Protein AF-A0A418XBD8-F1 (afdb_monomer)

Nearest PDB structures (foldseek):
  6zv9-assembly1_A  TM=5.869E-01  e=7.166E+00  synthetic construct
  6wxp-assembly3_E  TM=5.241E-01  e=4.830E+00  synthetic construct
  6wxp-assembly2_C  TM=4.892E-01  e=5.158E+00  synthetic construct

Sequence (103 aa):
MLPDIDSEEAWLGENYRGWQSFANALKIASEDYDCEIVCRPEQGFLRVDCAFAPPHIKNLGYAIEVATSQICQRCGEYPAGKEVIDGWIWKLCKRCVKRGKSR

Radius of gyration: 14.19 Å; Cα contacts (8 Å, |Δi|>4): 163; chains: 1; bounding box: 38×29×36 Å

Organism: NCBI:txid2320866

Foldseek 3Di:
DPDPQDQDDQPADQQQPLCSVVQSVLVVVCVVQVHDWDWYDDQAFTQIDQPPHDPVSVVSRVVSRVVSSQAFRNRRDGGWDWDADPNGTGTHDPVVVVVVVPD

Structure (mmCIF, N/CA/C/O backbone):
data_AF-A0A418XBD8-F1
#
_entry.id   AF-A0A418XBD8-F1
#
loop_
_atom_site.group_PDB
_atom_site.id
_atom_site.type_symbol
_atom_site.label_atom_id
_atom_site.label_alt_id
_atom_site.label_comp_id
_atom_site.label_asym_id
_atom_site.label_entity_id
_atom_site.label_seq_id
_atom_site.pdbx_PDB_ins_code
_atom_site.Cartn_x
_atom_site.Cartn_y
_atom_site.Cartn_z
_atom_site.occupancy
_atom_site.B_iso_or_equiv
_atom_site.auth_seq_id
_atom_site.auth_comp_id
_atom_site.auth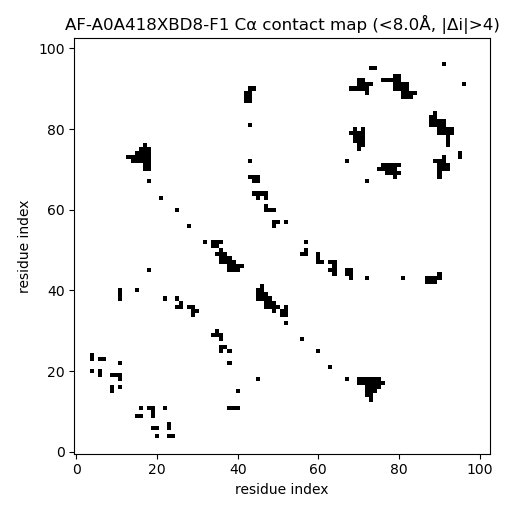_asym_id
_atom_site.auth_atom_id
_atom_site.pdbx_PDB_model_num
ATOM 1 N N . MET A 1 1 ? 13.331 18.485 -3.800 1.00 37.06 1 MET A N 1
ATOM 2 C CA . MET A 1 1 ? 11.866 18.417 -3.626 1.00 37.06 1 MET A CA 1
ATOM 3 C C . MET A 1 1 ? 11.396 17.204 -4.396 1.00 37.06 1 MET A C 1
ATOM 5 O O . MET A 1 1 ? 11.802 17.076 -5.544 1.00 37.06 1 MET A O 1
ATOM 9 N N . LEU A 1 2 ? 10.659 16.292 -3.760 1.00 39.50 2 LEU A N 1
ATOM 10 C CA . LEU A 1 2 ? 9.957 15.248 -4.510 1.00 39.50 2 LEU A CA 1
ATOM 11 C C . LEU A 1 2 ? 8.844 15.930 -5.322 1.00 39.50 2 LEU A C 1
ATOM 13 O O . LEU A 1 2 ? 8.294 16.916 -4.822 1.00 39.50 2 LEU A O 1
ATOM 17 N N . PRO A 1 3 ? 8.569 15.484 -6.557 1.00 41.66 3 PRO A N 1
ATOM 18 C CA . PRO A 1 3 ? 7.471 16.033 -7.341 1.00 41.66 3 PRO A CA 1
ATOM 19 C C . PRO A 1 3 ? 6.156 15.875 -6.573 1.00 41.66 3 PRO A C 1
ATOM 21 O O . PRO A 1 3 ? 5.958 14.874 -5.882 1.00 41.66 3 PRO A O 1
ATOM 24 N N . ASP A 1 4 ? 5.283 16.876 -6.680 1.00 46.69 4 ASP A N 1
ATOM 25 C CA . ASP A 1 4 ? 3.902 16.748 -6.227 1.00 46.69 4 ASP A CA 1
ATOM 26 C C . ASP A 1 4 ? 3.224 15.785 -7.204 1.00 46.69 4 ASP A C 1
ATOM 28 O O . ASP A 1 4 ? 3.048 16.091 -8.383 1.00 46.69 4 ASP A O 1
ATOM 32 N N . ILE A 1 5 ? 2.991 14.556 -6.751 1.00 53.66 5 ILE A N 1
ATOM 33 C CA . ILE A 1 5 ? 2.377 13.519 -7.574 1.00 53.66 5 ILE A CA 1
ATOM 34 C C . ILE A 1 5 ? 0.873 13.739 -7.484 1.00 53.66 5 ILE A C 1
ATOM 36 O O . ILE A 1 5 ? 0.267 13.401 -6.462 1.00 53.66 5 ILE A O 1
ATOM 40 N N . ASP A 1 6 ? 0.287 14.299 -8.543 1.00 42.72 6 ASP A N 1
ATOM 41 C CA . ASP A 1 6 ? -1.163 14.412 -8.677 1.00 42.72 6 ASP A CA 1
ATOM 42 C C . ASP A 1 6 ? -1.796 13.036 -8.439 1.00 42.72 6 ASP A C 1
ATOM 44 O O . ASP A 1 6 ? -1.480 12.048 -9.108 1.00 42.72 6 ASP A O 1
ATOM 48 N N . SER A 1 7 ? -2.662 12.942 -7.428 1.00 47.59 7 SER A N 1
ATOM 49 C CA . SER A 1 7 ? -3.384 11.704 -7.184 1.00 47.5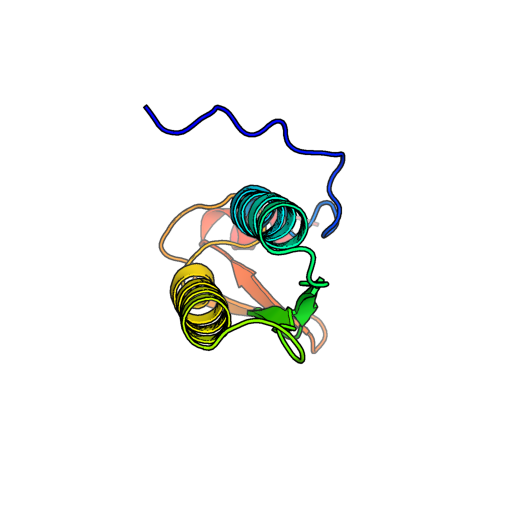9 7 SER A CA 1
ATOM 50 C C . SER A 1 7 ? -4.520 11.582 -8.181 1.00 47.59 7 SER A C 1
ATOM 52 O O . SER A 1 7 ? -5.500 12.319 -8.074 1.00 47.59 7 SER A O 1
ATOM 54 N N . GLU A 1 8 ? -4.424 10.625 -9.100 1.00 52.88 8 GLU A N 1
ATOM 55 C CA . GLU A 1 8 ? -5.599 10.166 -9.838 1.00 52.88 8 GLU A CA 1
ATOM 56 C C . GLU A 1 8 ? -6.722 9.782 -8.860 1.00 52.88 8 GLU A C 1
ATOM 58 O O . GLU A 1 8 ? -6.459 9.392 -7.711 1.00 52.88 8 GLU A O 1
ATOM 63 N N . GLU A 1 9 ? -7.980 9.934 -9.299 1.00 51.00 9 GLU A N 1
ATOM 64 C CA . GLU A 1 9 ? -9.158 9.552 -8.513 1.00 51.00 9 GLU A CA 1
ATOM 65 C C . GLU A 1 9 ? -8.953 8.171 -7.885 1.00 51.00 9 GLU A C 1
ATOM 67 O O . GLU A 1 9 ? -8.462 7.261 -8.543 1.00 51.00 9 GLU A O 1
ATOM 72 N N . ALA A 1 10 ? -9.292 8.056 -6.593 1.00 60.09 10 ALA A N 1
ATOM 73 C CA . ALA A 1 10 ? -8.879 6.991 -5.681 1.00 60.09 10 ALA A CA 1
ATOM 74 C C . ALA A 1 10 ? -8.904 5.583 -6.306 1.00 60.09 10 ALA A C 1
ATOM 76 O O . ALA A 1 10 ? -9.878 4.847 -6.146 1.00 60.09 10 ALA A O 1
ATOM 77 N N . TRP A 1 11 ? -7.804 5.192 -6.955 1.00 69.56 11 TRP A N 1
ATOM 78 C CA . TRP A 1 11 ? -7.647 3.897 -7.619 1.00 69.56 11 TRP A CA 1
ATOM 79 C C . TRP A 1 11 ? -7.845 2.737 -6.639 1.00 69.56 11 TRP A C 1
ATOM 81 O O . TRP A 1 11 ? -8.416 1.705 -6.983 1.00 69.56 11 TRP A O 1
ATOM 91 N N . LEU A 1 12 ? -7.448 2.937 -5.379 1.00 82.25 12 LEU A N 1
ATOM 92 C CA . LEU A 1 12 ? -7.660 1.961 -4.312 1.00 82.25 12 LEU A CA 1
ATOM 93 C C . LEU A 1 12 ? -9.071 2.035 -3.693 1.00 82.25 12 LEU A C 1
ATOM 95 O O . LEU A 1 12 ? -9.455 1.141 -2.943 1.00 82.25 12 LEU A O 1
ATOM 99 N N . GLY A 1 13 ? -9.840 3.090 -3.969 1.00 81.88 13 GLY A N 1
ATOM 100 C CA . GLY A 1 13 ? -11.144 3.387 -3.377 1.00 81.88 13 GLY A CA 1
ATOM 101 C C . GLY A 1 13 ? -11.083 4.283 -2.130 1.00 81.88 13 GLY A C 1
ATOM 102 O O . GLY A 1 13 ? -10.043 4.491 -1.503 1.00 81.88 13 GLY A O 1
ATOM 103 N N . GLU A 1 14 ? -12.236 4.818 -1.718 1.00 82.88 14 GLU A N 1
ATOM 104 C CA . GLU A 1 14 ? -12.323 5.851 -0.668 1.00 82.88 14 GLU A CA 1
ATOM 105 C C . GLU A 1 14 ? -11.807 5.410 0.709 1.00 82.88 14 GLU A C 1
ATOM 107 O O . GLU A 1 14 ? -11.319 6.219 1.499 1.00 82.88 14 GLU A O 1
ATOM 112 N N . ASN A 1 15 ? -11.887 4.112 0.998 1.00 87.75 15 ASN A N 1
ATOM 113 C CA . ASN A 1 15 ? -11.403 3.527 2.245 1.00 87.75 15 ASN A CA 1
ATOM 114 C C . ASN A 1 15 ? -9.871 3.434 2.335 1.00 87.75 15 ASN A C 1
ATOM 116 O O . ASN A 1 15 ? -9.358 3.050 3.390 1.00 87.75 15 ASN A O 1
ATOM 120 N N . TYR A 1 16 ? -9.166 3.772 1.255 1.00 90.50 16 TYR A N 1
ATOM 121 C CA . TYR A 1 16 ? -7.729 3.570 1.086 1.00 90.50 16 TYR A CA 1
ATOM 122 C C . TYR A 1 16 ? -6.992 4.859 0.690 1.00 90.50 16 TYR A C 1
ATOM 124 O O . TYR A 1 16 ? -5.832 4.813 0.287 1.00 90.50 16 TYR A O 1
ATOM 132 N N . ARG A 1 17 ? -7.632 6.030 0.852 1.00 90.12 17 ARG A N 1
ATOM 133 C CA . ARG A 1 17 ? -7.032 7.348 0.558 1.00 90.12 17 ARG A CA 1
ATOM 134 C C . ARG A 1 17 ? -5.683 7.566 1.249 1.00 90.12 17 ARG A C 1
ATOM 136 O O . ARG A 1 17 ? -4.793 8.169 0.667 1.00 90.12 17 ARG A O 1
ATOM 143 N N . GLY A 1 18 ? -5.512 7.045 2.463 1.00 91.19 18 GLY A N 1
ATOM 144 C CA . GLY A 1 18 ? -4.257 7.123 3.213 1.00 91.19 18 GLY A CA 1
ATOM 145 C C . GLY A 1 18 ? -3.099 6.340 2.594 1.00 91.19 18 GLY A C 1
ATOM 146 O O . GLY A 1 18 ? -1.948 6.591 2.936 1.00 91.19 18 GLY A O 1
ATOM 147 N N . TRP A 1 19 ? -3.396 5.400 1.698 1.00 93.75 19 TRP A N 1
ATOM 148 C CA . TRP A 1 19 ? -2.409 4.612 0.961 1.00 93.75 19 TRP A CA 1
ATOM 149 C C . TRP A 1 19 ? -2.262 5.042 -0.502 1.00 93.75 19 TRP A C 1
ATOM 151 O O . TRP A 1 19 ? -1.356 4.570 -1.185 1.00 93.75 19 TRP A O 1
ATOM 161 N N . GLN A 1 20 ? -3.113 5.955 -0.981 1.00 91.12 20 GLN A N 1
ATOM 162 C CA . GLN A 1 20 ? -3.148 6.359 -2.386 1.00 91.12 20 GLN A CA 1
ATOM 163 C C . GLN A 1 20 ? -1.817 6.962 -2.850 1.00 91.12 20 GLN A C 1
ATOM 165 O O . GLN A 1 20 ? -1.356 6.642 -3.939 1.00 91.12 20 GLN A O 1
ATOM 170 N N . SER A 1 21 ? -1.151 7.763 -2.011 1.00 88.25 21 SER A N 1
ATOM 171 C CA . SER A 1 21 ? 0.155 8.346 -2.348 1.00 88.25 21 SER A CA 1
ATOM 172 C C . SER A 1 21 ? 1.230 7.288 -2.620 1.00 88.25 21 SER A C 1
ATOM 174 O O . SER A 1 21 ? 2.042 7.462 -3.525 1.00 88.25 21 SER A O 1
ATOM 176 N N . PHE A 1 22 ? 1.212 6.164 -1.895 1.00 90.75 22 PHE A N 1
ATOM 177 C CA . PHE A 1 22 ? 2.135 5.048 -2.118 1.00 90.75 22 PHE A CA 1
ATOM 178 C C . PHE A 1 22 ? 1.828 4.318 -3.430 1.00 90.75 22 PHE A C 1
ATOM 180 O O . PHE A 1 22 ? 2.747 4.014 -4.187 1.00 90.75 22 PHE A O 1
ATOM 187 N N . ALA A 1 23 ? 0.546 4.075 -3.721 1.00 90.31 23 ALA A N 1
ATOM 188 C CA . ALA A 1 23 ? 0.136 3.457 -4.981 1.00 90.31 23 ALA A CA 1
ATOM 189 C C . ALA A 1 23 ? 0.473 4.337 -6.195 1.00 90.31 23 ALA A C 1
ATOM 191 O O . ALA A 1 23 ? 0.959 3.826 -7.199 1.00 90.31 23 ALA A O 1
ATOM 192 N N . ASN A 1 24 ? 0.307 5.658 -6.084 1.00 88.44 24 ASN A N 1
ATOM 193 C CA . ASN A 1 24 ? 0.677 6.590 -7.152 1.00 88.44 24 ASN A CA 1
ATOM 194 C C . ASN A 1 24 ? 2.192 6.612 -7.393 1.00 88.44 24 ASN A C 1
ATOM 196 O O . ASN A 1 24 ? 2.632 6.617 -8.538 1.00 88.44 24 ASN A O 1
ATOM 200 N N . ALA A 1 25 ? 2.998 6.582 -6.327 1.00 88.81 25 ALA A N 1
ATOM 201 C CA . ALA A 1 25 ? 4.452 6.507 -6.459 1.00 88.81 25 ALA A CA 1
ATOM 202 C C . ALA A 1 25 ? 4.893 5.226 -7.191 1.00 88.81 25 ALA A C 1
ATOM 204 O O . ALA A 1 25 ? 5.802 5.266 -8.018 1.00 88.81 25 ALA A O 1
ATOM 205 N N . LEU A 1 26 ? 4.223 4.100 -6.927 1.00 89.31 26 LEU A N 1
ATOM 206 C CA . LEU A 1 26 ? 4.477 2.846 -7.636 1.00 89.31 26 LEU A CA 1
ATOM 207 C C . LEU A 1 26 ? 3.969 2.862 -9.077 1.00 89.31 26 LEU A C 1
ATOM 209 O O . LEU A 1 26 ? 4.610 2.257 -9.926 1.00 89.31 26 LEU A O 1
ATOM 213 N N . LYS A 1 27 ? 2.887 3.587 -9.376 1.00 86.94 27 LYS A N 1
ATOM 214 C CA . LYS A 1 27 ? 2.437 3.805 -10.756 1.00 86.94 27 LYS A CA 1
ATOM 215 C C . LYS A 1 27 ? 3.494 4.550 -11.576 1.00 86.94 27 LYS A C 1
ATOM 217 O O . LYS A 1 27 ? 3.845 4.101 -12.658 1.00 86.94 27 LYS A O 1
ATOM 222 N N . ILE A 1 28 ? 4.082 5.611 -11.023 1.00 87.56 28 ILE A N 1
ATOM 223 C CA . ILE A 1 28 ? 5.187 6.326 -11.683 1.00 87.56 28 ILE A CA 1
ATOM 224 C C . ILE A 1 28 ? 6.384 5.398 -11.903 1.00 87.56 28 ILE A C 1
ATOM 226 O O . ILE A 1 28 ? 6.975 5.395 -12.977 1.00 87.56 28 ILE A O 1
ATOM 230 N N . ALA A 1 29 ? 6.726 4.570 -10.910 1.00 87.38 29 ALA A N 1
ATOM 231 C CA . ALA A 1 29 ? 7.772 3.565 -11.084 1.00 87.38 29 ALA A CA 1
ATOM 232 C C . ALA A 1 29 ? 7.401 2.510 -12.147 1.00 87.38 29 ALA A C 1
ATOM 234 O O . ALA A 1 29 ? 8.274 2.023 -12.852 1.00 87.38 29 ALA A O 1
ATOM 235 N N . SER A 1 30 ? 6.124 2.159 -12.290 1.00 88.44 30 SER A N 1
ATOM 236 C CA . SER A 1 30 ? 5.645 1.244 -13.332 1.00 88.44 30 SER A CA 1
ATOM 237 C C . SER A 1 30 ? 5.932 1.807 -14.728 1.00 88.44 30 SER A C 1
ATOM 239 O O . SER A 1 30 ? 6.474 1.105 -15.580 1.00 88.44 30 SER A O 1
ATOM 241 N N . GLU A 1 31 ? 5.626 3.091 -14.926 1.00 88.31 31 GLU A N 1
ATOM 242 C CA . GLU A 1 31 ? 5.831 3.811 -16.186 1.00 88.31 31 GLU A CA 1
ATOM 243 C C . GLU A 1 31 ? 7.323 4.012 -16.504 1.00 88.31 31 GLU A C 1
ATOM 245 O O . GLU A 1 31 ? 7.745 3.764 -17.631 1.00 88.31 31 GLU A O 1
ATOM 250 N N . ASP A 1 32 ? 8.137 4.395 -15.514 1.00 88.69 32 ASP A N 1
ATOM 251 C CA . ASP A 1 32 ? 9.580 4.640 -15.689 1.00 88.69 32 ASP A CA 1
ATOM 252 C C . ASP A 1 32 ? 10.358 3.369 -16.072 1.00 88.69 32 ASP A C 1
ATOM 254 O O . ASP A 1 32 ? 11.311 3.413 -16.850 1.00 88.69 32 ASP A O 1
ATOM 258 N N . TYR A 1 33 ? 9.936 2.215 -15.550 1.00 85.25 33 TYR A N 1
ATOM 259 C CA . TYR A 1 33 ? 10.600 0.931 -15.787 1.00 85.25 33 TYR A CA 1
ATOM 260 C C . TYR A 1 33 ? 9.985 0.108 -16.925 1.00 85.25 33 TYR A C 1
ATOM 262 O O . TYR A 1 33 ? 10.430 -1.023 -17.133 1.00 85.25 33 TYR A O 1
ATOM 270 N N . ASP A 1 34 ? 8.981 0.643 -17.632 1.00 87.88 34 ASP A N 1
ATOM 271 C CA . ASP A 1 34 ? 8.207 -0.063 -18.667 1.00 87.88 34 ASP A CA 1
ATOM 272 C C . ASP A 1 34 ? 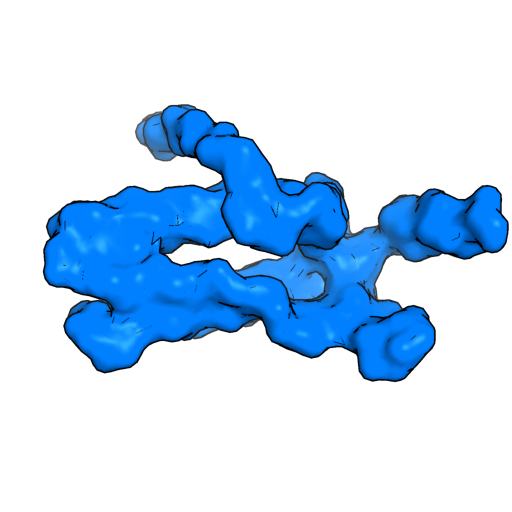7.775 -1.470 -18.204 1.00 87.88 34 ASP A C 1
ATOM 274 O O . ASP A 1 34 ? 7.932 -2.483 -18.891 1.00 87.88 34 ASP A O 1
ATOM 278 N N . CYS A 1 35 ? 7.303 -1.557 -16.955 1.00 87.69 35 CYS A N 1
ATOM 279 C CA . CYS A 1 35 ? 6.900 -2.814 -16.335 1.00 87.69 35 CYS A CA 1
ATOM 280 C C . CYS A 1 35 ? 5.630 -2.613 -15.517 1.00 87.69 35 CYS A C 1
ATOM 282 O O . CYS A 1 35 ? 5.492 -1.622 -14.809 1.00 87.69 35 CYS A O 1
ATOM 284 N N . GLU A 1 36 ? 4.693 -3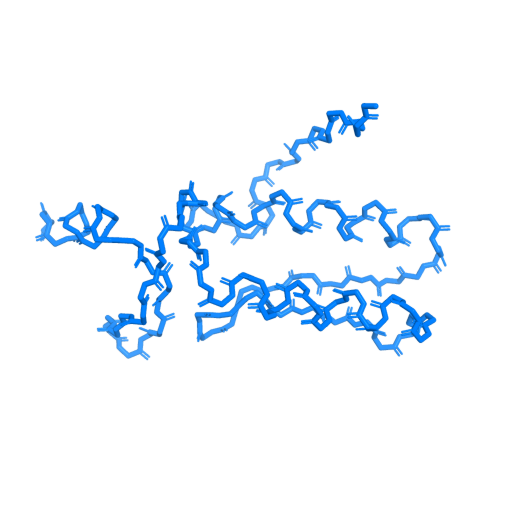.554 -15.595 1.00 87.44 36 GLU A N 1
ATOM 285 C CA . GLU A 1 36 ? 3.438 -3.459 -14.851 1.00 87.44 36 GLU A CA 1
ATOM 286 C C . GLU A 1 36 ? 3.676 -3.682 -13.347 1.00 87.44 36 GLU A C 1
ATOM 288 O O . GLU A 1 36 ? 4.198 -4.724 -12.935 1.00 87.44 36 GLU A O 1
ATOM 293 N N . ILE A 1 37 ? 3.283 -2.698 -12.530 1.00 89.56 37 ILE A N 1
ATOM 294 C CA . ILE A 1 37 ? 3.266 -2.775 -11.067 1.00 89.56 37 ILE A CA 1
ATOM 295 C C . ILE A 1 37 ? 1.839 -2.515 -10.590 1.00 89.56 37 ILE A C 1
ATOM 297 O O . ILE A 1 37 ? 1.305 -1.416 -10.754 1.00 89.56 37 ILE A O 1
ATOM 301 N N . VAL A 1 38 ? 1.220 -3.509 -9.953 1.00 88.19 38 VAL A N 1
ATOM 302 C CA . VAL A 1 38 ? -0.182 -3.414 -9.523 1.00 88.19 38 VAL A CA 1
ATOM 303 C C . VAL A 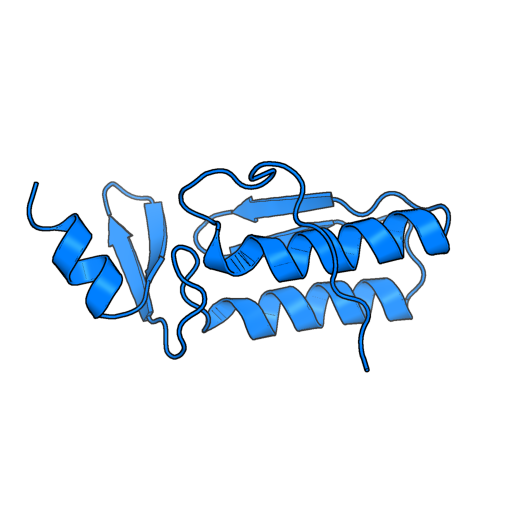1 38 ? -0.267 -3.259 -8.012 1.00 88.19 38 VAL A C 1
ATOM 305 O O . VAL A 1 38 ? 0.221 -4.097 -7.257 1.00 88.19 38 VAL A O 1
ATOM 308 N N . CYS A 1 39 ? -0.946 -2.206 -7.560 1.00 90.31 39 CYS A N 1
ATOM 309 C CA . CYS A 1 39 ? -1.258 -1.997 -6.151 1.00 90.31 39 CYS A CA 1
ATOM 310 C C . CYS A 1 39 ? -2.700 -2.405 -5.864 1.00 90.31 39 CYS A C 1
ATOM 312 O O . CYS A 1 39 ? -3.623 -1.923 -6.519 1.00 90.31 39 CYS A O 1
ATOM 314 N N . ARG A 1 40 ? -2.921 -3.244 -4.848 1.00 90.69 40 ARG A N 1
ATOM 315 C CA . ARG A 1 40 ? -4.278 -3.599 -4.412 1.00 90.69 40 ARG A CA 1
ATOM 316 C C . ARG A 1 40 ? -4.396 -3.706 -2.896 1.00 90.69 40 ARG A C 1
ATOM 318 O O . ARG A 1 40 ? -3.481 -4.206 -2.242 1.00 90.69 40 ARG A O 1
ATOM 325 N N . PRO A 1 41 ? -5.518 -3.281 -2.302 1.00 89.38 41 PRO A N 1
ATOM 326 C CA . PRO A 1 41 ? -5.767 -3.541 -0.899 1.00 89.38 41 PRO A CA 1
ATOM 327 C C . PRO A 1 41 ? -6.194 -4.999 -0.680 1.00 89.38 41 PRO A C 1
ATOM 329 O O . PRO A 1 41 ? -7.110 -5.493 -1.331 1.00 89.38 41 PRO A O 1
ATOM 332 N N . GLU A 1 42 ? -5.580 -5.681 0.283 1.00 90.44 42 GLU A N 1
ATOM 333 C CA . GLU A 1 42 ? -5.891 -7.075 0.605 1.00 90.44 42 GLU A CA 1
ATOM 334 C C . GLU A 1 42 ? -5.719 -7.329 2.109 1.00 90.44 42 GLU A C 1
ATOM 336 O O . GLU A 1 42 ? -4.623 -7.182 2.643 1.00 90.44 42 GLU A O 1
ATOM 341 N N . GLN A 1 43 ? -6.799 -7.693 2.813 1.00 87.12 43 GLN A N 1
ATOM 342 C CA . GLN A 1 43 ? -6.765 -8.101 4.231 1.00 87.12 43 GLN A CA 1
ATOM 343 C C . GLN A 1 43 ? -5.988 -7.144 5.162 1.00 87.12 43 GLN A C 1
ATOM 345 O O . GLN A 1 43 ? -5.243 -7.567 6.047 1.00 87.12 43 GLN A O 1
ATOM 350 N N . GLY A 1 44 ? -6.162 -5.834 4.974 1.00 85.19 44 GLY A N 1
ATOM 351 C CA . GLY A 1 44 ? -5.476 -4.819 5.777 1.00 85.19 44 GLY A CA 1
ATOM 352 C C . GLY A 1 44 ? -4.008 -4.632 5.395 1.00 85.19 44 GLY A C 1
ATOM 353 O O . GLY A 1 44 ? -3.203 -4.225 6.228 1.00 85.19 44 GLY A O 1
ATOM 354 N N . PHE A 1 45 ? -3.651 -4.908 4.147 1.00 89.38 45 PHE A N 1
ATOM 355 C CA . PHE A 1 45 ? -2.340 -4.612 3.581 1.00 89.38 45 PHE A CA 1
ATOM 356 C C . PHE A 1 45 ? -2.510 -3.947 2.216 1.00 89.38 45 PHE A C 1
ATOM 358 O O . PHE A 1 45 ? -3.461 -4.252 1.496 1.00 89.38 45 PHE A O 1
ATOM 365 N N . LEU A 1 46 ? -1.594 -3.047 1.861 1.00 92.50 46 LEU A N 1
ATOM 366 C CA . LEU A 1 46 ? -1.397 -2.651 0.472 1.00 92.50 46 LEU A CA 1
ATOM 367 C C . LEU A 1 46 ? -0.463 -3.690 -0.147 1.00 92.50 46 LEU A C 1
ATOM 369 O O . LEU A 1 46 ? 0.700 -3.755 0.239 1.00 92.50 46 LEU A O 1
ATOM 373 N N . ARG A 1 47 ? -0.984 -4.528 -1.041 1.00 93.06 47 ARG A N 1
ATOM 374 C CA . ARG A 1 47 ? -0.193 -5.504 -1.792 1.00 93.06 47 ARG A CA 1
ATOM 375 C C . ARG A 1 47 ? 0.352 -4.875 -3.053 1.00 93.06 47 ARG A C 1
ATOM 377 O O . ARG A 1 47 ? -0.386 -4.167 -3.742 1.00 93.06 47 ARG A O 1
ATOM 384 N N . VAL A 1 48 ? 1.611 -5.168 -3.340 1.00 92.12 48 VAL A N 1
ATOM 385 C CA . VAL A 1 48 ? 2.318 -4.676 -4.516 1.00 92.12 48 VAL A CA 1
ATOM 386 C C . VAL A 1 48 ? 2.764 -5.872 -5.349 1.00 92.12 48 VAL A C 1
ATOM 388 O O . VAL A 1 48 ? 3.666 -6.613 -4.961 1.00 92.12 48 VAL A O 1
ATOM 391 N N . ASP A 1 49 ? 2.119 -6.069 -6.495 1.00 90.50 49 ASP A N 1
ATOM 392 C CA . ASP A 1 49 ? 2.526 -7.076 -7.469 1.00 90.50 49 ASP A CA 1
ATOM 393 C C . ASP A 1 49 ? 3.593 -6.492 -8.398 1.00 90.50 49 ASP A C 1
ATOM 395 O O . ASP A 1 49 ? 3.352 -5.509 -9.098 1.00 90.50 49 ASP A O 1
ATOM 399 N N . CYS A 1 50 ? 4.774 -7.107 -8.373 1.00 89.00 50 CYS A N 1
ATOM 400 C CA . CYS A 1 50 ? 5.960 -6.712 -9.129 1.00 89.00 50 CYS A CA 1
ATOM 401 C C . CYS A 1 50 ? 6.512 -7.888 -9.957 1.00 89.00 50 CYS A C 1
ATOM 403 O O . CYS A 1 50 ? 7.733 -7.999 -10.099 1.00 89.00 50 CYS A O 1
ATOM 405 N N . ALA A 1 51 ? 5.678 -8.823 -10.435 1.00 85.25 51 ALA A N 1
ATOM 406 C CA . ALA A 1 51 ? 6.121 -10.095 -11.032 1.00 85.25 51 ALA A CA 1
ATOM 407 C C . ALA A 1 51 ? 7.297 -9.958 -12.027 1.00 85.25 51 ALA A C 1
ATOM 409 O O . ALA A 1 51 ? 8.325 -10.637 -11.874 1.00 85.25 51 ALA A O 1
ATOM 410 N N . PHE A 1 52 ? 7.181 -9.025 -12.975 1.00 86.25 52 PHE A N 1
ATOM 411 C CA . PHE A 1 52 ? 8.169 -8.777 -14.033 1.00 86.25 52 PHE A CA 1
ATOM 412 C C . PHE A 1 52 ? 9.150 -7.639 -13.725 1.00 86.25 52 PHE A C 1
ATOM 414 O O . PHE A 1 52 ? 10.049 -7.376 -14.519 1.00 86.25 52 PHE A O 1
ATOM 421 N N . ALA A 1 53 ? 9.021 -6.984 -12.569 1.00 88.88 53 ALA A N 1
ATOM 422 C CA . ALA A 1 53 ? 9.852 -5.840 -12.238 1.00 88.88 53 ALA A CA 1
ATOM 423 C C . ALA A 1 53 ? 11.293 -6.253 -11.857 1.00 88.88 53 ALA A C 1
ATOM 425 O O . ALA A 1 53 ? 11.519 -7.356 -11.332 1.00 88.88 53 ALA A O 1
ATOM 426 N N . PRO A 1 54 ? 12.281 -5.361 -12.046 1.00 90.12 54 PRO A N 1
ATOM 427 C CA . PRO A 1 54 ? 13.647 -5.576 -11.579 1.00 90.12 54 PRO A CA 1
ATOM 428 C C . PRO A 1 54 ? 13.747 -5.814 -10.056 1.00 90.12 54 PRO A C 1
ATOM 430 O O . PRO A 1 54 ? 12.887 -5.358 -9.295 1.00 90.12 54 PRO A O 1
ATOM 433 N N . PRO A 1 55 ? 14.819 -6.468 -9.561 1.00 92.38 55 PRO A N 1
ATOM 434 C CA . PRO A 1 55 ? 14.963 -6.805 -8.140 1.00 92.38 55 PRO A CA 1
ATOM 435 C C . PRO A 1 55 ? 14.838 -5.619 -7.173 1.00 92.38 55 PRO A C 1
ATOM 437 O O . PRO A 1 55 ? 14.243 -5.756 -6.105 1.00 92.38 55 PRO A O 1
ATOM 440 N N . HIS A 1 56 ? 15.358 -4.442 -7.527 1.00 89.75 56 HIS A N 1
ATOM 441 C CA . HIS A 1 56 ? 15.257 -3.258 -6.667 1.00 89.75 56 HIS A CA 1
ATOM 442 C C . HIS A 1 56 ? 13.824 -2.721 -6.563 1.00 89.75 56 HIS A C 1
ATOM 444 O O . HIS A 1 56 ? 13.442 -2.242 -5.498 1.00 89.75 56 HIS A O 1
ATOM 450 N N . ILE A 1 57 ? 13.007 -2.877 -7.609 1.00 91.00 57 ILE A N 1
ATOM 451 C CA . ILE A 1 57 ? 11.579 -2.531 -7.584 1.00 91.00 57 ILE A CA 1
ATOM 452 C C . ILE A 1 57 ? 10.779 -3.542 -6.763 1.00 91.00 57 ILE A C 1
ATOM 454 O O . ILE A 1 57 ? 9.906 -3.152 -5.989 1.00 91.00 57 ILE A O 1
ATOM 458 N N . LYS A 1 58 ? 11.123 -4.834 -6.830 1.00 92.00 58 LYS A N 1
ATOM 459 C CA .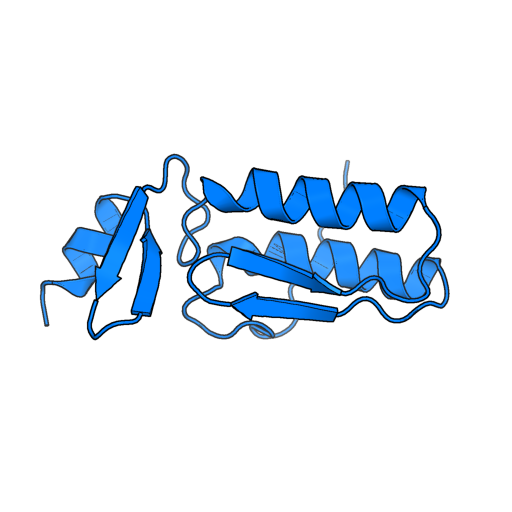 LYS A 1 58 ? 10.547 -5.851 -5.930 1.00 92.00 58 LYS A CA 1
ATOM 460 C C . LYS A 1 58 ? 10.833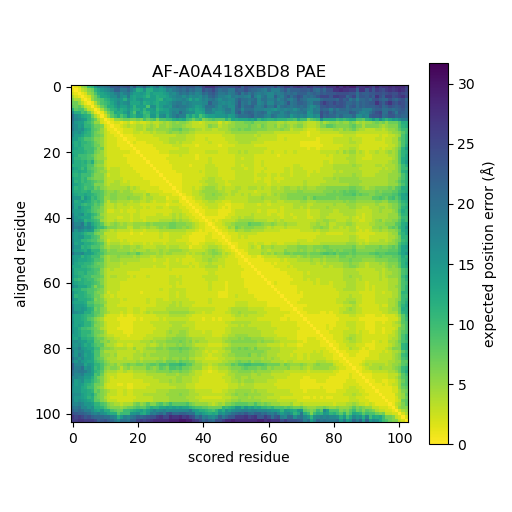 -5.527 -4.460 1.00 92.00 58 LYS A C 1
ATOM 462 O O . LYS A 1 58 ? 9.931 -5.594 -3.626 1.00 92.00 58 LYS A O 1
ATOM 467 N N . ASN A 1 59 ? 12.061 -5.103 -4.152 1.00 92.69 59 ASN A N 1
ATOM 468 C CA . ASN A 1 59 ? 12.433 -4.663 -2.805 1.00 92.69 59 ASN A CA 1
ATOM 469 C C . ASN A 1 59 ? 11.667 -3.405 -2.370 1.00 92.69 59 ASN A C 1
ATOM 471 O O . ASN A 1 59 ? 11.232 -3.330 -1.221 1.00 92.69 59 ASN A O 1
ATOM 475 N N . LEU A 1 60 ? 11.475 -2.438 -3.274 1.00 90.88 60 LEU A N 1
ATOM 476 C CA . LEU A 1 60 ? 10.674 -1.242 -3.008 1.00 90.88 60 LEU A CA 1
ATOM 477 C C . LEU A 1 60 ? 9.209 -1.597 -2.717 1.00 90.88 60 LEU A C 1
ATOM 479 O O . LEU A 1 60 ? 8.651 -1.099 -1.741 1.00 90.88 60 LEU A O 1
ATOM 483 N N . GLY A 1 61 ? 8.614 -2.493 -3.511 1.00 92.19 61 GLY A N 1
ATOM 484 C CA . GLY A 1 61 ? 7.259 -2.998 -3.286 1.00 92.19 61 GLY A CA 1
ATOM 485 C C . GLY A 1 61 ? 7.110 -3.603 -1.891 1.00 92.19 61 GLY A C 1
ATOM 486 O O . GLY A 1 61 ? 6.262 -3.160 -1.118 1.00 92.19 61 GLY A O 1
ATOM 487 N N . TYR A 1 62 ? 8.013 -4.515 -1.511 1.00 92.75 62 TYR A N 1
ATOM 488 C CA . TYR A 1 62 ? 8.034 -5.098 -0.164 1.00 92.75 62 TYR A CA 1
ATOM 489 C C . TYR A 1 62 ? 8.196 -4.043 0.942 1.00 92.75 62 TYR A C 1
ATOM 491 O O . TYR A 1 62 ? 7.489 -4.082 1.952 1.00 92.75 62 TYR A O 1
ATOM 499 N N . ALA A 1 63 ? 9.090 -3.067 0.756 1.00 92.19 63 ALA A N 1
ATOM 500 C CA . ALA A 1 63 ? 9.282 -1.985 1.718 1.00 92.19 63 ALA A CA 1
ATOM 501 C C . ALA A 1 63 ? 8.004 -1.151 1.913 1.00 92.19 63 ALA A C 1
ATOM 503 O O . ALA A 1 63 ? 7.691 -0.771 3.043 1.00 92.19 63 ALA A O 1
ATOM 504 N N . ILE A 1 64 ? 7.239 -0.913 0.845 1.00 92.38 64 ILE A N 1
ATOM 505 C CA . ILE A 1 64 ? 5.949 -0.215 0.905 1.00 92.38 64 ILE A CA 1
ATOM 506 C C . ILE A 1 64 ? 4.898 -1.051 1.641 1.00 92.38 64 ILE A C 1
ATOM 508 O O . ILE A 1 64 ? 4.188 -0.499 2.486 1.00 92.38 64 ILE A O 1
ATOM 512 N N . GLU A 1 65 ? 4.815 -2.365 1.409 1.00 93.31 65 GLU A N 1
ATOM 513 C CA . GLU A 1 65 ? 3.893 -3.228 2.170 1.00 93.31 65 GLU A CA 1
ATOM 514 C C . GLU A 1 65 ? 4.192 -3.168 3.679 1.00 93.31 65 GLU A C 1
ATOM 516 O O . GLU A 1 65 ? 3.289 -3.033 4.513 1.00 93.31 65 GLU A O 1
ATOM 521 N N . VAL A 1 66 ? 5.479 -3.211 4.044 1.00 92.25 66 VAL A N 1
ATOM 522 C CA . VAL A 1 66 ? 5.924 -3.116 5.441 1.00 92.25 66 VAL A CA 1
ATOM 523 C C . VAL A 1 66 ? 5.627 -1.735 6.022 1.00 92.25 66 VAL A C 1
ATOM 525 O O . VAL A 1 66 ? 5.077 -1.649 7.123 1.00 92.25 66 VAL A O 1
ATOM 528 N N . ALA A 1 67 ? 5.936 -0.658 5.298 1.00 89.62 67 ALA A N 1
ATOM 529 C CA . ALA A 1 67 ? 5.689 0.707 5.756 1.00 89.62 67 ALA A CA 1
ATOM 530 C C . ALA A 1 67 ? 4.190 0.953 5.982 1.00 89.62 67 ALA A C 1
ATOM 532 O O . ALA A 1 67 ? 3.780 1.411 7.050 1.00 89.62 67 ALA A O 1
ATOM 533 N N . THR A 1 68 ? 3.355 0.571 5.015 1.00 92.56 68 THR A N 1
ATOM 534 C CA . THR A 1 68 ? 1.900 0.766 5.079 1.00 92.56 68 THR A CA 1
ATOM 535 C C . THR A 1 68 ? 1.219 -0.102 6.139 1.00 92.56 68 THR A C 1
ATOM 537 O O . THR A 1 68 ? 0.132 0.249 6.600 1.00 92.56 68 THR A O 1
ATOM 540 N N . SER A 1 69 ? 1.874 -1.162 6.634 1.00 91.88 69 SER A N 1
ATOM 541 C CA . SER A 1 69 ? 1.342 -2.029 7.699 1.00 91.88 69 SER A CA 1
ATOM 542 C C . SER A 1 69 ? 1.033 -1.308 9.024 1.00 91.88 69 SER A C 1
ATOM 544 O O . SER A 1 69 ? 0.262 -1.844 9.835 1.00 91.88 69 SER A O 1
ATOM 546 N N . GLN A 1 70 ? 1.608 -0.114 9.231 1.00 92.31 70 GLN A N 1
ATOM 547 C CA . GLN A 1 70 ? 1.406 0.750 10.403 1.00 92.31 70 GLN A CA 1
ATOM 548 C C . GLN A 1 70 ? 0.774 2.109 10.057 1.00 92.31 70 GLN A C 1
ATOM 550 O O . GLN A 1 70 ? 0.605 2.953 10.939 1.00 92.31 70 GLN A O 1
ATOM 555 N N . ILE A 1 71 ? 0.405 2.326 8.794 1.00 94.75 71 ILE A N 1
ATOM 556 C CA . ILE A 1 71 ? -0.225 3.558 8.313 1.00 94.75 71 ILE A CA 1
ATOM 557 C C . ILE A 1 71 ? -1.726 3.338 8.178 1.00 94.75 71 ILE A C 1
ATOM 559 O O . ILE A 1 71 ? -2.176 2.323 7.645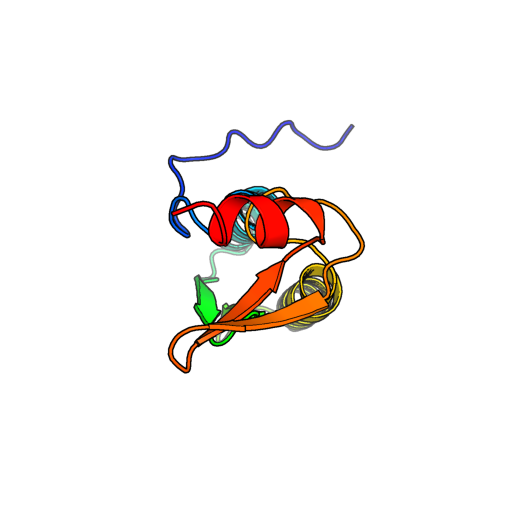 1.00 94.75 71 ILE A O 1
ATOM 563 N N . CYS A 1 72 ? -2.522 4.300 8.643 1.00 94.38 72 CYS A N 1
ATOM 564 C CA . CYS A 1 72 ? -3.972 4.214 8.546 1.00 94.38 72 CYS A CA 1
ATOM 565 C C . CYS A 1 72 ? -4.399 4.243 7.079 1.00 94.38 72 CYS A C 1
ATOM 567 O O . CYS A 1 72 ? -4.237 5.265 6.414 1.00 94.38 72 CYS A O 1
ATOM 569 N N . GLN A 1 73 ? -5.029 3.173 6.596 1.00 93.31 73 GLN A N 1
ATOM 570 C CA . GLN A 1 73 ? -5.469 3.082 5.201 1.00 93.31 73 GLN A CA 1
ATOM 571 C C . GLN A 1 73 ? -6.439 4.203 4.807 1.00 93.31 73 GLN A C 1
ATOM 573 O O . GLN A 1 73 ? -6.446 4.646 3.667 1.00 93.31 73 GLN A O 1
ATOM 578 N N . ARG A 1 74 ? -7.227 4.732 5.753 1.00 92.50 74 ARG A N 1
ATOM 579 C CA . ARG A 1 74 ? -8.207 5.791 5.466 1.00 92.50 74 ARG A CA 1
ATOM 580 C C . ARG A 1 74 ? -7.606 7.189 5.389 1.00 92.50 74 ARG A C 1
ATOM 582 O O . ARG A 1 74 ? -8.039 7.970 4.553 1.00 92.50 74 ARG A O 1
ATOM 589 N N . CYS A 1 75 ? -6.682 7.533 6.285 1.00 92.19 75 CYS A N 1
ATOM 590 C CA . CYS A 1 75 ? -6.230 8.921 6.445 1.00 92.19 75 CYS A CA 1
ATOM 591 C C . CYS A 1 75 ? -4.713 9.122 6.408 1.00 92.19 75 CYS A C 1
ATOM 593 O O . CYS A 1 75 ? -4.274 10.261 6.490 1.00 92.19 75 CYS A O 1
ATOM 595 N N . GLY A 1 76 ? -3.916 8.057 6.328 1.00 92.81 76 GLY A N 1
ATOM 596 C CA . GLY A 1 76 ? -2.456 8.149 6.281 1.00 92.81 76 GLY A CA 1
ATOM 597 C C . GLY A 1 76 ? -1.791 8.409 7.638 1.00 92.81 76 GLY A C 1
ATOM 598 O O . GLY A 1 76 ? -0.570 8.473 7.713 1.00 92.81 76 GLY A O 1
ATOM 599 N N . GLU A 1 77 ? -2.557 8.541 8.728 1.00 94.69 77 GLU A N 1
ATOM 600 C CA . GLU A 1 77 ? -1.988 8.769 10.062 1.00 94.69 77 GLU A CA 1
ATOM 601 C C . GLU A 1 77 ? -1.269 7.522 10.604 1.00 94.69 77 GLU A C 1
ATOM 603 O O . GLU A 1 77 ? -1.773 6.397 10.519 1.00 94.69 77 GLU A O 1
ATOM 608 N N . TYR A 1 78 ? -0.127 7.762 11.248 1.00 92.44 78 TYR A N 1
ATOM 609 C CA . TYR A 1 78 ? 0.597 6.816 12.090 1.00 92.44 78 TYR A CA 1
ATOM 610 C C . TYR A 1 78 ? 0.363 7.140 13.582 1.00 92.44 78 TYR A C 1
ATOM 612 O O . TYR A 1 78 ? 0.318 8.320 13.939 1.00 92.44 78 TYR A O 1
ATOM 620 N N . PRO A 1 79 ? 0.279 6.143 14.483 1.00 94.25 79 PRO A N 1
ATOM 621 C CA . PRO A 1 79 ? 0.247 4.709 14.206 1.00 94.25 79 PRO A CA 1
ATOM 622 C C . PRO A 1 79 ? -1.175 4.202 13.925 1.00 94.25 79 PRO A C 1
ATOM 624 O O . PRO A 1 79 ? -2.154 4.636 14.546 1.00 94.25 79 PRO A O 1
ATOM 627 N N . ALA A 1 80 ? -1.282 3.219 13.034 1.00 94.25 80 ALA A N 1
ATOM 628 C CA . ALA A 1 80 ? -2.490 2.433 12.818 1.00 94.25 80 ALA A CA 1
ATOM 629 C C . ALA A 1 80 ? -2.388 1.044 13.452 1.00 94.25 80 ALA A C 1
ATOM 631 O O . ALA A 1 80 ? -1.341 0.398 13.434 1.00 94.25 80 ALA A O 1
ATOM 632 N N . GLY A 1 81 ? -3.507 0.589 14.011 1.00 93.25 81 GLY A N 1
ATOM 633 C CA . GLY A 1 81 ? -3.662 -0.748 14.570 1.00 93.25 81 GLY A CA 1
ATOM 634 C C . GLY A 1 81 ? -4.381 -1.687 13.607 1.00 93.25 81 GLY A C 1
ATOM 635 O O . GLY A 1 81 ? -4.987 -1.254 12.624 1.00 93.25 81 GLY A O 1
ATOM 636 N N . LYS A 1 82 ? -4.323 -2.985 13.911 1.00 94.25 82 LYS A N 1
ATOM 637 C CA . LYS A 1 82 ? -5.163 -4.002 13.274 1.00 94.25 82 LYS A CA 1
ATOM 638 C C . LYS A 1 82 ? -6.545 -3.983 13.923 1.00 94.25 82 LYS A C 1
ATOM 640 O O . LYS A 1 82 ? -6.649 -4.168 15.130 1.00 94.25 82 LYS A O 1
ATOM 645 N N . GLU A 1 83 ? -7.581 -3.863 13.110 1.00 92.62 83 GLU A N 1
ATOM 646 C CA . GLU A 1 83 ? -8.980 -3.969 13.522 1.00 92.62 83 GLU A CA 1
ATOM 647 C C . GLU A 1 83 ? -9.675 -5.018 12.659 1.00 92.62 83 GLU A C 1
ATOM 649 O O . GLU A 1 83 ? -9.404 -5.110 11.465 1.00 92.62 83 GLU A O 1
ATOM 654 N N . VAL A 1 84 ? -10.561 -5.819 13.246 1.00 91.50 84 VAL A N 1
ATOM 655 C CA . VAL A 1 84 ? -11.351 -6.806 12.499 1.00 91.50 84 VAL A CA 1
ATOM 656 C C . VAL A 1 84 ? -12.815 -6.402 12.589 1.00 91.50 84 VAL A C 1
ATOM 658 O O . VAL A 1 84 ? -13.355 -6.304 13.688 1.00 91.50 84 VAL A O 1
ATOM 661 N N . ILE A 1 85 ? -13.435 -6.128 11.442 1.00 87.25 85 ILE A N 1
ATOM 662 C CA . ILE A 1 85 ? -14.830 -5.681 11.329 1.00 87.25 85 ILE A CA 1
ATOM 663 C C . ILE A 1 85 ? -15.474 -6.516 10.226 1.00 87.25 85 ILE A C 1
ATOM 665 O O . ILE A 1 85 ? -14.936 -6.562 9.122 1.00 87.25 85 ILE A O 1
ATOM 669 N N . ASP A 1 86 ? -16.576 -7.202 10.538 1.00 86.88 86 ASP A N 1
ATOM 670 C CA . ASP A 1 86 ? -17.321 -8.071 9.610 1.00 86.88 86 ASP A CA 1
ATOM 671 C C . ASP A 1 86 ? -16.440 -9.105 8.882 1.00 86.88 86 ASP A C 1
ATOM 673 O O . ASP A 1 86 ? -16.578 -9.357 7.689 1.00 86.88 86 ASP A O 1
ATOM 677 N N . GLY A 1 87 ? -15.471 -9.685 9.601 1.00 86.69 87 GLY A N 1
ATOM 678 C CA . GLY A 1 87 ? -14.527 -10.663 9.046 1.00 86.69 87 GLY A CA 1
ATOM 679 C C . GLY A 1 87 ? -13.428 -10.067 8.158 1.00 86.69 87 GLY A C 1
ATOM 680 O O . GLY A 1 87 ? -12.560 -10.804 7.695 1.00 86.69 87 GLY A O 1
ATOM 681 N N . TRP A 1 88 ? -13.411 -8.747 7.961 1.00 88.00 88 TRP A N 1
ATOM 682 C CA . TRP A 1 88 ? -12.378 -8.043 7.208 1.00 88.00 88 TRP A CA 1
ATOM 683 C C . TRP A 1 88 ? -11.336 -7.408 8.130 1.00 88.00 88 TRP A C 1
ATOM 685 O O . TRP A 1 88 ? -11.672 -6.803 9.153 1.00 88.00 88 TRP A O 1
ATOM 695 N N . ILE A 1 89 ? -10.059 -7.512 7.754 1.00 91.62 89 ILE A N 1
ATOM 696 C CA . ILE A 1 89 ? -8.958 -6.865 8.471 1.00 91.62 89 ILE A CA 1
ATOM 697 C C . ILE A 1 89 ? -8.754 -5.443 7.939 1.00 91.62 89 ILE A C 1
ATOM 699 O O . ILE A 1 89 ? -8.496 -5.222 6.758 1.00 91.62 89 ILE A O 1
ATOM 703 N N . TRP A 1 90 ? -8.804 -4.476 8.845 1.00 92.56 90 TRP A N 1
ATOM 704 C CA . TRP A 1 90 ? -8.596 -3.058 8.591 1.00 92.56 90 TRP A CA 1
ATOM 705 C C . TRP A 1 90 ? -7.340 -2.552 9.311 1.00 92.56 90 TRP A C 1
ATOM 707 O O . TRP A 1 90 ? -7.044 -2.964 10.437 1.00 92.56 90 TRP A O 1
ATOM 717 N N . LYS A 1 91 ? -6.621 -1.611 8.689 1.00 94.81 91 LYS A N 1
ATOM 718 C CA . LYS A 1 91 ? -5.513 -0.862 9.307 1.00 94.81 91 LYS A CA 1
ATOM 719 C C . LYS A 1 91 ? -5.933 0.561 9.599 1.00 94.81 91 LYS A C 1
ATOM 721 O O . LYS A 1 91 ? -5.881 1.424 8.727 1.00 94.81 91 LYS A O 1
ATOM 726 N N . LEU A 1 92 ? -6.379 0.821 10.822 1.00 94.62 92 LEU A N 1
ATOM 727 C CA . LEU A 1 92 ? -6.996 2.099 11.175 1.00 94.62 92 LEU A CA 1
ATOM 728 C C . LEU A 1 92 ? -6.303 2.744 12.374 1.00 94.62 92 LEU A C 1
ATOM 730 O O . LEU A 1 92 ? -5.944 2.078 13.343 1.00 94.62 92 LEU A O 1
ATOM 734 N N . CYS A 1 93 ? -6.152 4.068 12.336 1.00 95.00 93 CYS A N 1
ATOM 735 C CA . CYS A 1 93 ? -5.808 4.839 13.527 1.00 95.00 93 CYS A CA 1
ATOM 736 C C . CYS A 1 93 ? -7.021 4.918 14.470 1.00 95.00 93 CYS A C 1
ATOM 738 O O . CYS A 1 93 ? -8.179 4.803 14.048 1.00 95.00 93 CYS A O 1
ATOM 740 N N . LYS A 1 94 ? -6.776 5.206 15.756 1.00 93.75 94 LYS A N 1
ATOM 741 C CA . LYS A 1 94 ? -7.834 5.311 16.783 1.00 93.75 94 LYS A CA 1
ATOM 742 C C . LYS A 1 94 ? -8.973 6.258 16.377 1.00 93.75 94 LYS A C 1
ATOM 744 O O . LYS A 1 94 ? -10.132 6.012 16.710 1.00 93.75 94 LYS A O 1
ATOM 749 N N . ARG A 1 95 ? -8.662 7.336 15.648 1.00 93.44 95 ARG A N 1
ATOM 750 C CA . ARG A 1 95 ? -9.643 8.321 15.168 1.00 93.44 95 ARG A CA 1
ATOM 751 C C . ARG A 1 95 ? -10.581 7.730 14.113 1.00 93.44 95 ARG A C 1
ATOM 753 O O . ARG A 1 95 ? -11.795 7.905 14.217 1.00 93.44 95 ARG A O 1
ATOM 760 N N . CYS A 1 96 ? -10.042 7.013 13.128 1.00 92.56 96 CYS A N 1
ATOM 761 C CA . CYS A 1 96 ? -10.836 6.369 12.082 1.00 92.56 96 CYS A CA 1
ATOM 762 C C . CYS A 1 96 ? -11.683 5.210 12.616 1.00 92.56 96 CYS A C 1
ATOM 764 O O . CYS A 1 96 ? -12.798 5.023 12.130 1.00 92.56 96 CYS A O 1
ATOM 766 N N . VAL A 1 97 ? -11.205 4.495 13.642 1.00 91.38 97 VAL A N 1
ATOM 767 C CA . VAL A 1 97 ? -12.003 3.479 14.350 1.00 91.38 97 VAL A CA 1
ATOM 768 C C . VAL A 1 97 ? -13.210 4.114 15.032 1.00 91.38 97 VAL A C 1
ATOM 770 O O . VAL A 1 97 ? -14.336 3.672 14.822 1.00 91.38 97 VAL A O 1
ATOM 773 N N . LYS A 1 98 ? -13.002 5.189 15.807 1.00 88.62 98 LYS A N 1
ATOM 774 C CA . LYS A 1 98 ? -14.095 5.882 16.510 1.00 88.62 98 LYS A CA 1
ATOM 775 C C . LYS A 1 98 ? -15.161 6.402 15.548 1.00 88.62 98 LYS A C 1
ATOM 777 O O . LYS A 1 98 ? -16.337 6.186 15.797 1.00 88.62 98 LYS A O 1
ATOM 782 N N . ARG A 1 99 ? -14.753 7.017 14.432 1.00 83.12 99 ARG A N 1
ATOM 783 C CA . ARG A 1 99 ? -15.684 7.510 13.400 1.00 83.12 99 ARG A CA 1
ATOM 784 C C . ARG A 1 99 ? -16.495 6.396 12.733 1.00 83.12 99 ARG A C 1
ATOM 786 O O . ARG A 1 99 ? -17.632 6.635 12.355 1.00 83.12 99 ARG A O 1
ATOM 793 N N . GLY A 1 100 ? -15.921 5.201 12.578 1.00 71.75 100 GLY A N 1
ATOM 794 C CA . GLY A 1 100 ? -16.618 4.055 11.987 1.00 71.75 100 GLY A CA 1
ATOM 795 C C . GLY A 1 100 ? -17.683 3.435 12.896 1.00 71.75 100 GLY A C 1
ATOM 796 O O . GLY A 1 100 ? -18.645 2.884 12.383 1.00 71.75 100 GLY A O 1
ATOM 797 N N . LYS A 1 101 ? -17.532 3.554 14.223 1.00 60.91 101 LYS A N 1
ATOM 798 C CA . LYS A 1 101 ? -18.460 2.997 15.227 1.00 60.91 101 LYS A CA 1
ATOM 799 C C . LYS A 1 101 ? -19.671 3.888 15.526 1.00 60.91 101 LYS A C 1
ATOM 801 O O . LYS A 1 101 ? -20.525 3.499 16.307 1.00 60.91 101 LYS A O 1
ATOM 806 N N . SER A 1 102 ? -19.722 5.094 14.963 1.00 54.16 102 SER A N 1
ATOM 8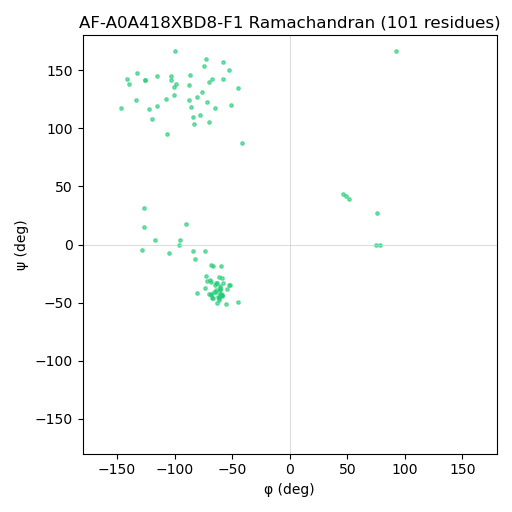07 C CA . SER A 1 102 ? -20.814 6.057 15.170 1.00 54.16 102 SER A CA 1
ATOM 808 C C . SER A 1 102 ? -21.956 5.913 14.154 1.00 54.16 102 SER A C 1
ATOM 810 O O . SER A 1 102 ? -22.704 6.869 13.966 1.00 54.16 102 SER A O 1
ATOM 812 N N . ARG A 1 103 ? -22.049 4.772 13.463 1.00 42.03 103 ARG A N 1
ATOM 813 C CA . ARG A 1 103 ? -23.128 4.446 12.526 1.00 42.03 103 ARG A CA 1
ATOM 814 C C . ARG A 1 103 ? -24.076 3.438 13.146 1.00 42.03 103 ARG A C 1
ATOM 816 O O . ARG A 1 103 ? -23.555 2.470 13.739 1.00 42.03 103 ARG A O 1
#

pLDDT: mean 84.66, std 14.54, range [37.06, 95.0]

Secondary structure (DSSP, 8-state):
--------S-TT-GGGHHHHHHHHHHHHHHHHTTS--EEEEETTEEEEE-TTS-HHHHHHHHHHHHHHTTS-TTT-PSPPEEEEETTEEEEE-HHHHHHHTT-

Mean predicted aligned error: 6.04 Å

Solvent-accessible surface area (backbone atoms only — not comparable to full-atom values): 5864 Å² total; per-residue (Å²): 130,82,78,86,73,82,76,69,78,61,85,75,32,80,71,26,52,31,44,43,68,59,44,50,54,41,44,53,52,17,62,76,65,76,33,74,46,50,67,44,77,52,81,44,33,54,43,56,46,36,88,82,42,56,71,71,54,40,51,49,36,54,51,48,32,60,58,46,57,37,28,5,27,52,73,43,45,75,69,20,45,86,43,78,56,95,91,40,42,40,28,37,22,74,65,59,50,56,64,64,69,76,111